Protein AF-A6TQF9-F1 (afdb_monomer)

Sequence (85 aa):
MFRELRRKDREIKNNEVIQIIENSDYGILSTVSQNGYPYGVPVSFVFINNSIYFHCATEGHKLDNILNNNKVSFCVVGETCILPT

Organism: Alkaliphilus metalliredigens (strain QYMF) (NCBI:txid293826)

Solvent-accessible surface area (backbone atoms only — not comparable to full-atom values): 5584 Å² total; per-residue (Å²): 132,84,81,79,73,91,56,64,92,72,63,76,53,72,70,58,52,49,53,38,58,77,73,36,76,48,32,34,45,31,35,40,37,94,89,68,47,78,44,74,45,80,40,52,59,48,81,56,95,96,40,82,45,64,85,76,72,99,71,51,71,71,55,57,12,39,74,76,36,78,66,67,47,77,48,72,75,61,94,82,83,87,75,86,132

Foldseek 3Di:
DDDDDPPPVPDDDPVVVVVLQVPFQWKWKWFAFPVRDIDIDIFGWDADPNDIDTDDDPDDRRVVRCVVPVDIDIGTDGDDDDDDD

pLDDT: mean 94.5, std 4.77, range [66.25, 98.56]

InterPro domains:
  IPR011576 Pyridoxamine 5'-phosphate oxidase, N-terminal [PF01243] (16-77)
  IPR012349 FMN-binding split barrel [G3DSA:2.30.110.10] (2-85)

Mean predicted aligned error: 3.62 Å

Radius of gyration: 15.11 Å; Cα contacts (8 Å, |Δi|>4): 98; chains: 1; bounding box: 33×33×44 Å

Structure (mmCIF, N/CA/C/O backbone):
data_AF-A6TQF9-F1
#
_entry.id   AF-A6TQF9-F1
#
loop_
_atom_site.group_PDB
_atom_site.id
_atom_site.type_symbol
_atom_site.label_atom_id
_atom_site.label_alt_id
_atom_site.label_comp_id
_atom_site.label_asym_id
_atom_site.label_entity_id
_atom_site.label_seq_id
_atom_site.pdbx_PDB_ins_code
_atom_site.Cartn_x
_atom_site.Cartn_y
_atom_site.Cartn_z
_atom_site.occupancy
_atom_site.B_iso_or_equiv
_atom_site.auth_seq_id
_atom_site.auth_comp_id
_atom_site.auth_asym_id
_atom_site.auth_atom_id
_atom_site.pdbx_PDB_model_num
ATOM 1 N N . MET A 1 1 ? 0.506 -18.760 4.862 1.00 66.25 1 MET A N 1
ATOM 2 C CA . MET A 1 1 ? -0.484 -18.321 5.867 1.00 66.25 1 MET A CA 1
ATOM 3 C C . MET A 1 1 ? 0.031 -17.039 6.498 1.00 66.25 1 MET A C 1
ATOM 5 O O . MET A 1 1 ? 1.234 -16.958 6.728 1.00 66.25 1 MET A O 1
ATOM 9 N N . PHE A 1 2 ? -0.816 -16.030 6.695 1.00 86.75 2 PHE A N 1
ATOM 10 C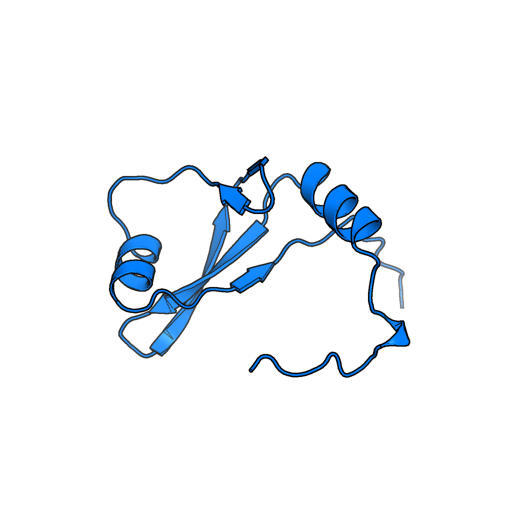 CA . PHE A 1 2 ? -0.397 -14.796 7.364 1.00 86.75 2 PHE A CA 1
ATOM 11 C C . PHE A 1 2 ? -0.166 -15.052 8.857 1.00 86.75 2 PHE A C 1
ATOM 13 O O . PHE A 1 2 ? -0.802 -15.926 9.445 1.00 86.75 2 PHE A O 1
ATOM 20 N N . ARG A 1 3 ? 0.779 -14.322 9.457 1.00 91.19 3 ARG A N 1
ATOM 21 C CA . ARG A 1 3 ? 1.069 -14.416 10.892 1.00 91.19 3 ARG A CA 1
ATOM 22 C C . ARG A 1 3 ? -0.096 -13.822 11.686 1.00 91.19 3 ARG A C 1
ATOM 24 O O . ARG A 1 3 ? -0.575 -12.750 11.329 1.00 91.19 3 ARG A O 1
ATOM 31 N N . GLU A 1 4 ? -0.499 -14.475 12.775 1.00 93.00 4 GLU A N 1
ATOM 32 C CA . GLU A 1 4 ? -1.503 -13.907 13.681 1.00 93.00 4 GLU A CA 1
ATOM 33 C C . GLU A 1 4 ? -1.022 -12.601 14.332 1.00 93.00 4 GLU A C 1
ATOM 35 O O . GLU A 1 4 ? 0.171 -12.414 14.610 1.00 93.00 4 GLU A O 1
ATOM 40 N N . LEU A 1 5 ? -1.970 -11.705 14.621 1.00 92.38 5 LEU A N 1
ATOM 41 C CA . LEU A 1 5 ? -1.693 -10.456 15.315 1.00 92.38 5 LEU A CA 1
ATOM 42 C C . 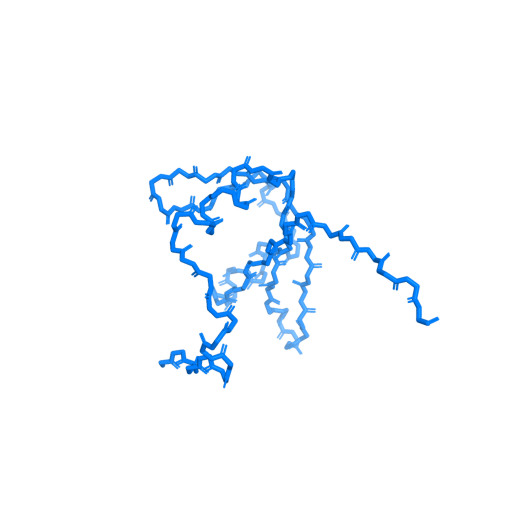LEU A 1 5 ? -1.187 -10.744 16.735 1.00 92.38 5 LEU A C 1
ATOM 44 O O . LEU A 1 5 ? -1.859 -11.382 17.542 1.00 92.38 5 LEU A O 1
ATOM 48 N N . ARG A 1 6 ? 0.005 -10.228 17.062 1.00 95.38 6 ARG A N 1
ATOM 49 C CA . ARG A 1 6 ? 0.625 -10.423 18.385 1.00 95.38 6 ARG A CA 1
ATOM 50 C C . ARG A 1 6 ? -0.211 -9.823 19.523 1.00 95.38 6 ARG A C 1
ATOM 52 O O . ARG A 1 6 ? -0.207 -10.357 20.625 1.00 95.38 6 ARG A O 1
ATOM 59 N N . ARG A 1 7 ? -0.872 -8.691 19.271 1.00 95.00 7 ARG A N 1
ATOM 60 C CA . ARG A 1 7 ? -1.706 -7.959 20.232 1.00 95.00 7 ARG A CA 1
ATOM 61 C C . ARG A 1 7 ? -3.160 -7.977 19.787 1.00 95.00 7 ARG A C 1
ATOM 63 O O . ARG A 1 7 ? -3.612 -7.032 19.152 1.00 95.00 7 ARG A O 1
ATOM 70 N N . LYS A 1 8 ? -3.867 -9.063 20.110 1.00 94.38 8 LYS A N 1
ATOM 71 C CA . LYS A 1 8 ? -5.297 -9.225 19.791 1.00 94.38 8 LYS A CA 1
ATOM 72 C C . LYS A 1 8 ? -6.167 -8.149 20.455 1.00 94.38 8 LYS A C 1
ATOM 74 O O . LYS A 1 8 ? -7.188 -7.769 19.913 1.00 94.38 8 LYS A O 1
ATOM 79 N N . ASP A 1 9 ? -5.708 -7.580 21.571 1.00 94.12 9 ASP A N 1
ATOM 80 C CA . ASP A 1 9 ? -6.331 -6.430 22.241 1.00 94.12 9 ASP A CA 1
ATOM 81 C C . ASP A 1 9 ? -6.296 -5.127 21.417 1.00 94.12 9 ASP A C 1
ATOM 83 O O . ASP A 1 9 ? -7.022 -4.190 21.730 1.00 94.12 9 ASP A O 1
ATOM 87 N N . ARG A 1 10 ? -5.442 -5.051 20.383 1.00 92.06 10 ARG A N 1
ATOM 88 C CA . ARG A 1 10 ? -5.364 -3.931 19.427 1.00 92.06 10 ARG A CA 1
ATOM 89 C C . ARG A 1 10 ? -6.012 -4.238 18.079 1.00 92.06 10 ARG A C 1
ATOM 91 O O . ARG A 1 10 ? -5.862 -3.449 17.150 1.00 92.06 10 ARG A O 1
ATOM 98 N N . GLU A 1 11 ? -6.653 -5.391 17.936 1.00 93.88 11 GLU A N 1
ATOM 99 C CA . GLU A 1 11 ? -7.396 -5.698 16.722 1.00 93.88 11 GLU A CA 1
ATOM 100 C C . GLU A 1 11 ? -8.602 -4.761 16.620 1.00 93.88 11 GLU A C 1
ATOM 102 O O . GLU A 1 11 ? -9.397 -4.655 17.553 1.00 93.88 11 GLU A O 1
ATOM 107 N N . ILE A 1 12 ? -8.710 -4.059 15.495 1.00 92.12 12 ILE A N 1
ATOM 108 C CA . ILE A 1 12 ? -9.851 -3.195 15.190 1.00 92.12 12 ILE A CA 1
ATOM 109 C C . ILE A 1 12 ? -10.905 -3.986 14.423 1.00 92.12 12 ILE A C 1
ATOM 111 O O . ILE A 1 12 ? -10.583 -4.899 13.659 1.00 92.12 12 ILE A O 1
ATOM 115 N N . LYS A 1 13 ? -12.177 -3.651 14.631 1.00 92.94 13 LYS A N 1
ATOM 116 C CA . LYS A 1 13 ? -13.288 -4.364 13.993 1.00 92.94 13 LYS A CA 1
ATOM 117 C C . LYS A 1 13 ? -13.401 -3.980 12.517 1.00 92.94 13 LYS A C 1
ATOM 119 O O . LYS A 1 13 ? -13.063 -2.868 12.125 1.00 92.94 13 LYS A O 1
ATOM 124 N N . ASN A 1 14 ? -13.958 -4.871 11.694 1.00 89.69 14 ASN A N 1
ATOM 125 C CA . ASN A 1 14 ? -14.093 -4.645 10.245 1.00 89.69 14 ASN A CA 1
ATOM 126 C C . ASN A 1 14 ? -14.812 -3.333 9.883 1.00 89.69 14 ASN A C 1
ATOM 128 O O . ASN A 1 14 ? -14.445 -2.686 8.910 1.00 89.69 14 ASN A O 1
ATOM 132 N N . ASN A 1 15 ? -15.818 -2.919 10.656 1.00 92.56 15 ASN A N 1
ATOM 133 C CA . ASN A 1 15 ? -16.507 -1.645 10.440 1.00 92.56 15 ASN A CA 1
ATOM 134 C C . ASN A 1 15 ? -15.599 -0.432 10.709 1.00 92.56 15 ASN A C 1
ATOM 136 O O . ASN A 1 15 ? -15.645 0.531 9.955 1.00 92.56 15 ASN A O 1
ATOM 140 N N . GLU A 1 16 ? -14.752 -0.490 11.739 1.00 93.38 16 GLU A N 1
ATOM 141 C CA . GLU A 1 16 ? -13.772 0.560 12.051 1.00 93.38 16 GLU A CA 1
ATOM 142 C C . GLU A 1 16 ? -12.670 0.618 10.981 1.00 93.38 16 GLU A C 1
ATOM 144 O O . GLU 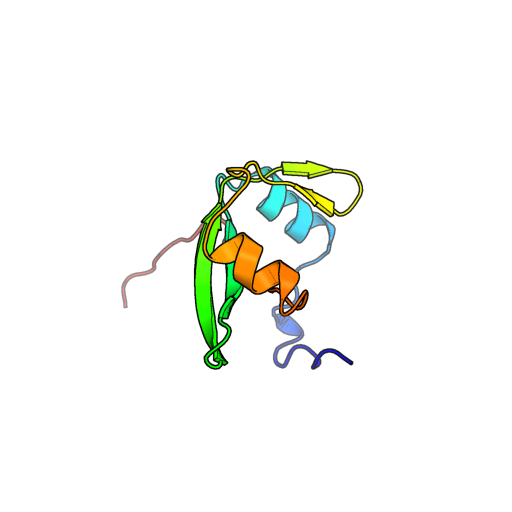A 1 16 ? -12.252 1.699 10.580 1.00 93.38 16 GLU A O 1
ATOM 149 N N . VAL A 1 17 ? -12.246 -0.539 10.453 1.00 93.38 17 VAL A N 1
ATOM 150 C CA . VAL A 1 17 ? -11.313 -0.616 9.314 1.00 93.38 17 VAL A CA 1
ATOM 151 C C . VAL A 1 17 ? -11.885 0.102 8.091 1.00 93.38 17 VAL A C 1
ATOM 153 O O . VAL A 1 17 ? -11.183 0.899 7.472 1.00 93.38 17 VAL A O 1
ATOM 156 N N . ILE A 1 18 ? -13.153 -0.161 7.754 1.00 93.06 18 ILE A N 1
ATOM 157 C CA . ILE A 1 18 ? -13.830 0.488 6.623 1.00 93.06 18 ILE A CA 1
ATOM 158 C C . ILE A 1 18 ? -13.905 2.001 6.844 1.00 93.06 18 ILE A C 1
ATOM 160 O O . ILE A 1 18 ? -13.557 2.750 5.942 1.00 93.06 18 ILE A O 1
ATOM 164 N N . GLN A 1 19 ? -14.254 2.454 8.052 1.00 93.56 19 GLN A N 1
ATOM 165 C CA . GLN A 1 19 ? -14.276 3.884 8.377 1.00 93.56 19 GLN A CA 1
ATOM 166 C C . GLN A 1 19 ? -12.905 4.547 8.220 1.00 93.56 19 GLN A C 1
ATOM 168 O O . GLN A 1 19 ? -12.818 5.650 7.691 1.00 93.56 19 GLN A O 1
ATOM 173 N N . ILE A 1 20 ? -11.824 3.896 8.660 1.00 95.25 20 ILE A N 1
ATOM 174 C CA . ILE A 1 20 ? -10.466 4.423 8.465 1.00 95.25 20 ILE A CA 1
ATOM 175 C C . ILE A 1 20 ? -10.162 4.539 6.972 1.00 95.25 20 ILE A C 1
ATOM 177 O O . ILE A 1 20 ? -9.662 5.567 6.529 1.00 95.25 20 ILE A O 1
ATOM 181 N N . ILE A 1 21 ? -10.486 3.504 6.198 1.00 94.75 21 ILE A N 1
ATOM 182 C CA . ILE A 1 21 ? -10.269 3.471 4.752 1.00 94.75 21 ILE A CA 1
ATOM 183 C C . ILE A 1 21 ? -11.043 4.589 4.038 1.00 94.75 21 ILE A C 1
ATOM 185 O O . ILE A 1 21 ? -10.454 5.295 3.226 1.00 94.75 21 ILE A O 1
ATOM 189 N N . GLU A 1 22 ? -12.329 4.763 4.343 1.00 91.62 22 GLU A N 1
ATOM 190 C CA . GLU A 1 22 ? -13.201 5.758 3.702 1.00 91.62 22 GLU A CA 1
ATOM 191 C C . GLU A 1 22 ? -12.807 7.204 4.031 1.00 91.62 22 GLU A C 1
ATOM 193 O O . GLU A 1 22 ? -13.027 8.092 3.212 1.00 91.62 22 GLU A O 1
ATOM 198 N N . ASN A 1 23 ? -12.203 7.440 5.200 1.00 93.25 23 ASN A N 1
ATOM 199 C CA . ASN A 1 23 ? -11.765 8.768 5.640 1.00 93.25 23 ASN A CA 1
ATOM 200 C C . ASN A 1 23 ? -10.282 9.063 5.342 1.00 93.25 23 ASN A C 1
ATOM 202 O O . ASN A 1 23 ? -9.764 10.077 5.805 1.00 93.25 23 ASN A O 1
ATOM 206 N N . SER A 1 24 ? -9.577 8.185 4.622 1.00 94.81 24 SER A N 1
ATOM 207 C CA . SER A 1 24 ? -8.149 8.357 4.328 1.00 94.81 24 SER A CA 1
ATOM 208 C C . SER A 1 24 ? -7.906 8.856 2.908 1.00 94.81 24 SER A C 1
ATOM 210 O O . SER A 1 24 ? -8.348 8.241 1.942 1.00 94.81 24 SER A O 1
ATOM 212 N N . ASP A 1 25 ? -7.101 9.910 2.772 1.00 92.12 25 ASP A N 1
ATOM 213 C CA . ASP A 1 25 ? -6.776 10.506 1.466 1.00 92.12 25 ASP A CA 1
ATOM 214 C C . ASP A 1 25 ? -5.772 9.677 0.643 1.00 92.12 25 ASP A C 1
ATOM 216 O O . ASP A 1 25 ? -5.717 9.754 -0.591 1.00 92.12 25 ASP A O 1
ATOM 220 N N . TYR A 1 26 ? -4.928 8.900 1.323 1.00 97.00 26 TYR A N 1
ATOM 221 C CA . TYR A 1 26 ? -3.905 8.064 0.707 1.00 97.00 26 TYR A CA 1
ATOM 222 C C . TYR A 1 26 ? -3.567 6.853 1.578 1.00 97.00 26 TYR A C 1
ATOM 224 O O . TYR A 1 26 ? -3.811 6.824 2.783 1.00 97.00 26 TYR A O 1
ATOM 232 N N . GLY A 1 27 ? -2.953 5.851 0.958 1.00 97.88 27 GLY A N 1
ATOM 233 C CA . GLY A 1 27 ? -2.310 4.745 1.656 1.00 97.88 27 GLY A CA 1
ATOM 234 C C . GLY A 1 27 ? -0.933 4.462 1.072 1.00 97.88 27 GLY A C 1
ATOM 235 O O . GLY A 1 27 ? -0.582 4.940 -0.006 1.00 97.88 27 GLY A O 1
ATOM 236 N N . ILE A 1 28 ? -0.123 3.701 1.797 1.00 98.44 28 ILE A N 1
ATOM 237 C CA . ILE A 1 28 ? 1.228 3.335 1.387 1.00 98.44 28 ILE A CA 1
ATOM 238 C C . ILE A 1 28 ? 1.172 1.949 0.755 1.00 98.44 28 ILE A C 1
ATOM 240 O O . ILE A 1 28 ? 0.995 0.947 1.451 1.00 98.44 28 ILE A O 1
ATOM 244 N N . LEU A 1 29 ? 1.381 1.891 -0.560 1.00 98.50 29 LEU A N 1
ATOM 245 C CA . LEU A 1 29 ? 1.578 0.647 -1.289 1.00 98.50 29 LEU A CA 1
ATOM 246 C C . LEU A 1 29 ? 3.046 0.232 -1.186 1.00 98.50 29 LEU A C 1
ATOM 248 O O . LEU A 1 29 ? 3.931 0.921 -1.687 1.00 98.50 29 LEU A O 1
ATOM 252 N N . SER A 1 30 ? 3.298 -0.909 -0.556 1.00 98.56 30 SER A N 1
ATOM 253 C CA . SER A 1 30 ? 4.617 -1.531 -0.463 1.00 98.56 30 SER A CA 1
ATOM 254 C C . SER A 1 30 ? 4.720 -2.715 -1.420 1.00 98.56 30 SER A C 1
ATOM 256 O O . SER A 1 30 ? 3.896 -3.629 -1.383 1.00 98.56 30 SER A O 1
ATOM 258 N N . THR A 1 31 ? 5.757 -2.701 -2.250 1.00 98.50 31 THR A N 1
ATOM 259 C CA . THR A 1 31 ? 6.081 -3.714 -3.266 1.00 98.50 31 THR A CA 1
ATOM 260 C C . THR A 1 31 ? 7.501 -4.247 -3.043 1.00 98.50 31 THR A C 1
ATOM 262 O O . THR A 1 31 ? 8.251 -3.692 -2.234 1.00 98.50 31 THR A O 1
ATOM 265 N N . VAL A 1 32 ? 7.884 -5.318 -3.743 1.00 98.44 32 VAL A N 1
ATOM 266 C CA . VAL A 1 32 ? 9.238 -5.893 -3.671 1.00 98.44 32 VAL A CA 1
ATOM 267 C C . VAL A 1 32 ? 9.979 -5.615 -4.975 1.00 98.44 32 VAL A C 1
ATOM 269 O O . VAL A 1 32 ? 9.586 -6.124 -6.024 1.00 98.44 32 VAL A O 1
ATOM 272 N N . SER A 1 33 ? 11.051 -4.825 -4.909 1.00 97.44 33 SER A N 1
ATOM 273 C CA . SER A 1 33 ? 11.925 -4.568 -6.054 1.00 97.44 33 SER A CA 1
ATOM 274 C C . SER A 1 33 ? 12.640 -5.835 -6.515 1.00 97.44 33 SER A C 1
ATOM 276 O O . SER A 1 33 ? 12.841 -6.773 -5.744 1.00 97.44 33 SER A O 1
ATOM 278 N N . GLN A 1 34 ? 13.070 -5.866 -7.779 1.00 95.56 34 GLN A N 1
ATOM 279 C CA . GLN A 1 34 ? 13.767 -7.025 -8.360 1.00 95.56 34 GLN A CA 1
ATOM 280 C C . GLN A 1 34 ? 15.039 -7.417 -7.590 1.00 95.56 34 GLN A C 1
ATOM 282 O O . GLN A 1 34 ? 15.375 -8.592 -7.494 1.00 95.56 34 GLN A O 1
ATOM 287 N N . ASN A 1 35 ? 15.719 -6.439 -6.990 1.00 96.56 35 ASN A N 1
ATOM 288 C CA . ASN A 1 35 ? 16.891 -6.641 -6.136 1.00 96.56 35 ASN A CA 1
ATOM 289 C C . ASN A 1 35 ? 16.542 -7.027 -4.680 1.00 96.56 35 ASN A C 1
ATOM 291 O O . ASN A 1 35 ? 17.426 -7.065 -3.829 1.00 96.56 35 ASN A O 1
ATOM 295 N N . GLY A 1 36 ? 15.266 -7.277 -4.375 1.00 96.25 36 GLY A N 1
ATOM 296 C CA . GLY A 1 36 ? 14.775 -7.673 -3.055 1.00 96.25 36 GLY A CA 1
ATOM 297 C C . GLY A 1 36 ? 14.519 -6.522 -2.079 1.00 96.25 36 GLY A C 1
ATOM 298 O O . GLY A 1 36 ? 14.021 -6.775 -0.981 1.00 96.25 36 GLY A O 1
ATOM 299 N N . TYR A 1 37 ? 14.815 -5.270 -2.444 1.00 97.69 37 TYR A N 1
ATOM 300 C CA . TYR A 1 37 ? 14.534 -4.127 -1.573 1.00 97.69 37 TYR A CA 1
ATOM 301 C C . TYR A 1 37 ? 13.031 -3.809 -1.529 1.00 97.69 37 TYR A C 1
ATOM 303 O O . TYR A 1 37 ? 12.347 -3.900 -2.551 1.00 97.69 37 TYR A O 1
ATOM 311 N N . PRO A 1 38 ? 12.485 -3.418 -0.365 1.00 97.75 38 PRO A N 1
ATOM 312 C CA . PRO A 1 38 ? 11.109 -2.956 -0.282 1.00 97.75 38 PRO A CA 1
ATOM 313 C C . PRO A 1 38 ? 10.973 -1.574 -0.926 1.00 97.75 38 PRO A C 1
ATOM 315 O O . PRO A 1 38 ? 11.794 -0.685 -0.697 1.00 97.75 38 PRO A O 1
ATOM 318 N N . TYR A 1 39 ? 9.899 -1.374 -1.683 1.00 97.81 39 TYR A N 1
ATOM 319 C CA . TYR A 1 39 ? 9.562 -0.088 -2.285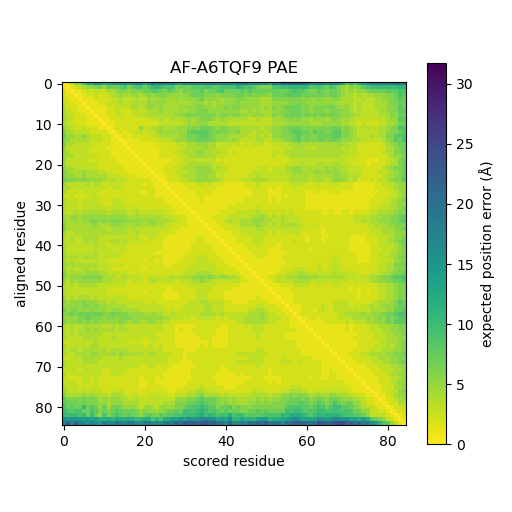 1.00 97.81 39 TYR A CA 1
ATOM 320 C C . TYR A 1 39 ? 8.159 0.339 -1.857 1.00 97.81 39 TYR A C 1
ATOM 322 O O . TYR A 1 39 ? 7.166 -0.246 -2.295 1.00 97.81 39 TYR A O 1
ATOM 330 N N . GLY A 1 40 ? 8.100 1.336 -0.971 1.00 98.12 40 GLY A N 1
ATOM 331 C CA . GLY A 1 40 ? 6.871 1.941 -0.464 1.00 98.12 40 GLY A CA 1
ATOM 332 C C . GLY A 1 40 ? 6.577 3.266 -1.158 1.00 98.12 40 GLY A C 1
ATOM 333 O O . GLY A 1 40 ? 7.444 4.137 -1.212 1.00 98.12 40 GLY A O 1
ATOM 334 N N . VAL A 1 41 ? 5.360 3.432 -1.669 1.00 97.94 41 VAL A N 1
ATOM 335 C CA . VAL A 1 41 ? 4.918 4.659 -2.341 1.00 97.94 41 VAL A CA 1
ATOM 336 C C . VAL A 1 41 ? 3.516 5.053 -1.862 1.00 97.94 41 VAL A C 1
ATOM 338 O O . VAL A 1 41 ? 2.628 4.195 -1.837 1.00 97.94 41 VAL A O 1
ATOM 341 N N . PRO A 1 42 ? 3.291 6.318 -1.459 1.00 97.81 42 PRO A N 1
ATOM 342 C CA . PRO A 1 42 ? 1.951 6.798 -1.158 1.00 97.81 42 PRO A CA 1
ATOM 343 C C . PRO A 1 42 ? 1.128 6.879 -2.447 1.00 97.81 42 PRO A C 1
ATOM 345 O O . PRO A 1 42 ? 1.601 7.379 -3.469 1.00 97.81 42 PRO A O 1
ATOM 348 N N . VAL A 1 43 ? -0.104 6.382 -2.403 1.00 97.75 43 VAL A N 1
ATOM 349 C CA . VAL A 1 43 ? -1.060 6.455 -3.509 1.00 97.75 43 VAL A CA 1
ATOM 350 C C . VAL A 1 43 ? -2.427 6.873 -2.983 1.00 97.75 43 VAL A C 1
ATOM 352 O O . VAL A 1 43 ? -2.903 6.346 -1.976 1.00 97.75 43 VAL A O 1
ATOM 355 N N . SER A 1 44 ? -3.067 7.808 -3.682 1.00 97.50 44 SER A N 1
ATOM 356 C CA . SER A 1 44 ? -4.501 8.045 -3.526 1.00 97.50 44 SER A CA 1
ATOM 357 C C . SER A 1 44 ? -5.260 6.828 -4.034 1.00 97.50 44 SER A C 1
ATOM 359 O O . SER A 1 44 ? -4.890 6.236 -5.055 1.00 97.50 44 SER A O 1
ATOM 361 N N . PHE A 1 45 ? -6.308 6.441 -3.319 1.00 97.56 45 PHE A N 1
ATOM 362 C CA . PHE A 1 45 ? -7.016 5.199 -3.579 1.00 97.56 45 PHE A CA 1
ATOM 363 C C . PHE A 1 45 ? -8.515 5.342 -3.323 1.00 97.56 45 PHE A C 1
ATOM 365 O O . PHE A 1 45 ? -8.966 6.293 -2.697 1.00 97.56 45 PHE A O 1
ATOM 372 N N . VAL A 1 46 ? -9.279 4.374 -3.819 1.00 96.06 46 VAL A N 1
ATOM 373 C CA . VAL A 1 46 ? -10.690 4.175 -3.484 1.00 96.06 46 VAL A CA 1
ATOM 374 C C . VAL A 1 46 ? -10.907 2.723 -3.080 1.00 96.06 46 VAL A C 1
ATOM 376 O O . VAL A 1 46 ? -10.220 1.820 -3.569 1.00 96.06 46 VAL A O 1
ATOM 379 N N . PHE A 1 47 ? -11.870 2.487 -2.194 1.00 95.25 47 PHE A N 1
ATOM 380 C CA . PHE A 1 47 ? -12.247 1.152 -1.745 1.00 95.25 47 PHE A CA 1
ATOM 381 C C . PHE A 1 47 ? -13.642 0.799 -2.256 1.00 95.25 47 PHE A C 1
ATOM 383 O O . PHE A 1 47 ? -14.617 1.473 -1.941 1.00 95.25 47 PHE A O 1
ATOM 390 N N . ILE A 1 48 ? -13.734 -0.241 -3.084 1.00 95.00 48 ILE A N 1
ATOM 391 C CA . ILE A 1 48 ? -14.982 -0.668 -3.728 1.00 95.00 48 ILE A CA 1
ATOM 392 C C . ILE A 1 48 ? -15.026 -2.194 -3.718 1.00 95.00 48 ILE A C 1
ATOM 394 O O . ILE A 1 48 ? -14.053 -2.841 -4.102 1.00 95.00 48 ILE A O 1
ATOM 398 N N . ASN A 1 49 ? -16.153 -2.784 -3.309 1.00 93.88 49 ASN A N 1
ATOM 399 C CA . ASN A 1 49 ? -16.376 -4.238 -3.333 1.00 93.88 49 ASN A CA 1
ATOM 400 C C . ASN A 1 49 ? -15.205 -5.038 -2.730 1.00 93.88 49 ASN A C 1
ATOM 402 O O . ASN A 1 49 ? -14.682 -5.970 -3.341 1.00 93.88 49 ASN A O 1
ATOM 406 N N . ASN A 1 50 ? -14.772 -4.642 -1.531 1.00 91.12 50 ASN A N 1
ATOM 407 C CA . ASN A 1 50 ? -13.695 -5.298 -0.790 1.00 91.12 50 ASN A CA 1
ATOM 408 C C . ASN A 1 50 ? -12.320 -5.281 -1.495 1.00 91.12 50 ASN A C 1
ATOM 410 O O . ASN A 1 50 ? -11.482 -6.148 -1.245 1.00 91.12 50 ASN A O 1
ATOM 414 N N . SER A 1 51 ? -12.096 -4.305 -2.381 1.00 95.38 51 SER A N 1
ATOM 415 C CA . SER A 1 51 ? -10.866 -4.134 -3.158 1.00 95.38 51 SER A CA 1
ATOM 416 C C . SER A 1 51 ? -10.400 -2.680 -3.151 1.00 95.38 51 SER A C 1
ATOM 418 O O . SER A 1 51 ? -11.210 -1.753 -3.152 1.00 95.38 51 SER A O 1
ATOM 420 N N . ILE A 1 52 ? -9.081 -2.494 -3.161 1.00 96.25 52 ILE A N 1
ATOM 421 C CA . ILE A 1 52 ? -8.426 -1.186 -3.235 1.00 96.25 52 ILE A CA 1
ATOM 422 C C . ILE A 1 52 ? -8.044 -0.916 -4.687 1.00 96.25 52 ILE A C 1
ATOM 424 O O . ILE A 1 52 ? -7.344 -1.717 -5.305 1.00 96.25 52 ILE A O 1
ATOM 428 N N . TYR A 1 53 ? -8.475 0.228 -5.208 1.00 96.75 53 TYR A N 1
ATOM 429 C CA . TYR A 1 53 ? -8.130 0.710 -6.540 1.00 96.75 53 TYR A CA 1
ATOM 430 C C . TYR A 1 53 ? -7.358 2.013 -6.417 1.00 96.75 53 TYR A C 1
ATOM 432 O O . TYR A 1 53 ? -7.672 2.850 -5.579 1.00 96.75 53 TYR A O 1
ATOM 440 N N . PHE A 1 54 ? -6.372 2.209 -7.278 1.00 96.81 54 PHE A N 1
ATOM 441 C CA . PHE A 1 54 ? -5.618 3.452 -7.356 1.00 96.81 54 PHE A CA 1
ATOM 442 C C . PHE A 1 54 ? -5.282 3.750 -8.812 1.00 96.81 54 PHE A C 1
ATOM 444 O O . PHE A 1 54 ? -5.129 2.846 -9.636 1.00 96.81 54 PHE A O 1
ATOM 451 N N . HIS A 1 55 ? -5.165 5.032 -9.133 1.00 95.88 55 HIS A N 1
ATOM 452 C CA . HIS A 1 55 ? -4.724 5.464 -10.451 1.00 95.88 55 HIS A CA 1
ATOM 453 C C . HIS A 1 55 ? -3.193 5.397 -10.553 1.00 95.88 55 HIS A C 1
ATOM 455 O O . HIS A 1 55 ? -2.474 5.708 -9.600 1.00 95.88 55 HIS A O 1
ATOM 461 N N . CYS A 1 56 ? -2.671 5.007 -11.715 1.00 96.25 56 CYS A N 1
ATOM 462 C CA . CYS A 1 56 ? -1.244 5.075 -12.008 1.00 96.25 56 CYS A CA 1
ATOM 463 C C . CYS A 1 56 ? -0.977 5.213 -13.513 1.00 96.25 56 CYS A C 1
ATOM 465 O O . CYS A 1 56 ? -1.850 4.943 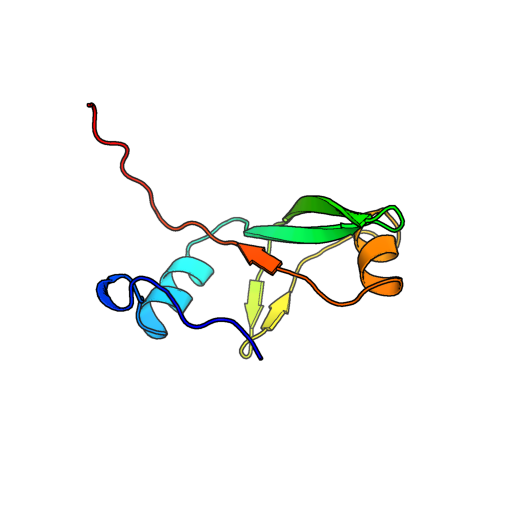-14.335 1.00 96.25 56 CYS A O 1
ATOM 467 N N . ALA A 1 57 ? 0.241 5.644 -13.851 1.00 96.25 57 ALA A N 1
ATOM 468 C CA . ALA A 1 57 ? 0.756 5.597 -15.216 1.00 96.25 57 ALA A CA 1
ATOM 469 C C . ALA A 1 57 ? 0.850 4.147 -15.720 1.00 96.25 57 ALA A C 1
ATOM 471 O O . ALA A 1 57 ? 0.841 3.215 -14.921 1.00 96.25 57 ALA A O 1
ATOM 472 N N . THR A 1 58 ? 0.982 3.959 -17.032 1.00 96.38 58 THR A N 1
ATOM 473 C CA . THR A 1 58 ? 1.082 2.630 -17.664 1.00 96.38 58 THR A CA 1
ATOM 474 C C . THR A 1 58 ? 2.435 1.945 -17.462 1.00 96.38 58 THR A C 1
ATOM 476 O O . THR A 1 58 ? 2.569 0.766 -17.768 1.00 96.38 58 THR A O 1
ATOM 479 N N . GLU A 1 59 ? 3.429 2.668 -16.947 1.00 96.75 59 GLU A N 1
ATOM 480 C CA . GLU A 1 59 ? 4.782 2.183 -16.673 1.00 96.75 59 GLU A CA 1
ATOM 481 C C . GLU A 1 59 ? 5.328 2.756 -15.354 1.00 96.75 59 GLU A C 1
ATOM 483 O O . GLU A 1 59 ? 4.808 3.738 -14.810 1.00 96.75 59 GLU A O 1
ATOM 488 N N . GLY A 1 60 ? 6.382 2.127 -14.826 1.00 96.44 60 GLY A N 1
ATOM 489 C CA . GLY A 1 60 ? 7.157 2.624 -13.691 1.00 96.44 60 GLY A CA 1
ATOM 490 C C . GLY A 1 60 ? 7.413 1.586 -12.598 1.00 96.44 60 GLY A C 1
ATOM 491 O O . GLY A 1 60 ? 6.765 0.545 -12.522 1.00 96.44 60 GLY A O 1
ATOM 492 N N . HIS A 1 61 ? 8.310 1.935 -11.673 1.00 97.00 61 HIS A N 1
ATOM 493 C CA . HIS A 1 61 ? 8.926 0.999 -10.723 1.00 97.00 61 HIS A CA 1
ATOM 494 C C . HIS A 1 61 ? 7.931 0.137 -9.921 1.00 97.00 61 HIS A C 1
ATOM 496 O O . HIS A 1 61 ? 8.142 -1.060 -9.767 1.00 97.00 61 HIS A O 1
ATOM 502 N N . LYS A 1 62 ? 6.808 0.698 -9.440 1.00 96.44 62 LYS A N 1
ATOM 503 C CA . LYS A 1 62 ? 5.786 -0.097 -8.724 1.00 96.44 62 LYS A CA 1
ATOM 504 C C . LYS A 1 62 ? 5.117 -1.151 -9.613 1.00 96.44 62 LYS A C 1
ATOM 506 O O . LYS A 1 62 ? 4.800 -2.225 -9.114 1.00 96.44 62 LYS A O 1
ATOM 511 N N . LEU A 1 63 ? 4.896 -0.856 -10.896 1.00 97.50 63 LEU A N 1
ATOM 512 C CA . LEU A 1 63 ? 4.295 -1.797 -11.840 1.00 97.50 63 LEU A CA 1
ATOM 513 C C . LEU A 1 63 ? 5.292 -2.889 -12.211 1.00 97.50 63 LEU A C 1
ATOM 515 O O . LEU A 1 63 ? 4.928 -4.059 -12.164 1.00 97.50 63 LEU A O 1
ATOM 519 N N . ASP A 1 64 ? 6.553 -2.527 -12.457 1.00 97.81 64 ASP A N 1
ATOM 520 C CA . ASP A 1 64 ? 7.627 -3.497 -12.698 1.00 97.81 64 ASP A CA 1
ATOM 521 C C . ASP A 1 64 ? 7.780 -4.459 -11.510 1.00 97.81 64 ASP A C 1
ATOM 523 O O . ASP A 1 64 ? 7.905 -5.674 -11.685 1.00 97.81 64 ASP A O 1
ATOM 527 N N . ASN A 1 65 ? 7.693 -3.927 -10.286 1.00 98.12 65 ASN A N 1
ATOM 528 C CA . ASN A 1 65 ? 7.721 -4.723 -9.064 1.00 98.12 65 ASN A CA 1
ATOM 529 C C . ASN A 1 65 ? 6.520 -5.671 -8.969 1.00 98.12 65 ASN A C 1
ATOM 531 O O . ASN A 1 65 ? 6.715 -6.845 -8.669 1.00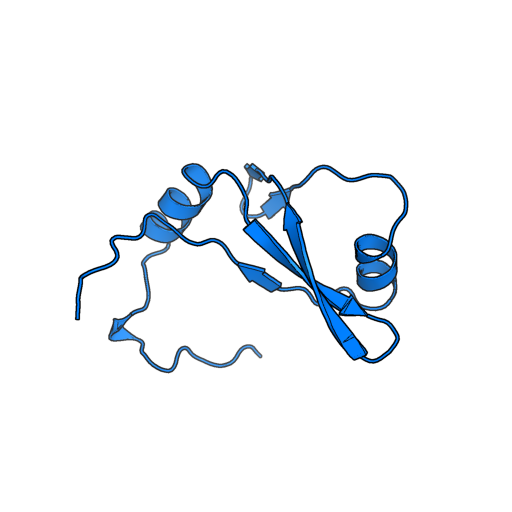 98.12 65 ASN A O 1
ATOM 535 N N . ILE A 1 66 ? 5.298 -5.194 -9.238 1.00 97.44 66 ILE A N 1
ATOM 536 C CA . ILE A 1 66 ? 4.069 -6.008 -9.178 1.00 97.44 66 ILE A CA 1
ATOM 537 C C . ILE A 1 66 ? 4.063 -7.100 -10.256 1.00 97.44 66 ILE A C 1
ATOM 539 O O . ILE A 1 66 ? 3.641 -8.222 -9.977 1.00 97.44 66 ILE A O 1
ATOM 543 N N . LEU A 1 67 ? 4.551 -6.795 -11.464 1.00 97.12 67 LEU A N 1
ATOM 544 C CA . LEU A 1 67 ? 4.690 -7.762 -12.557 1.00 97.12 67 LEU A CA 1
ATOM 545 C C . LEU A 1 67 ? 5.681 -8.877 -12.202 1.00 97.12 67 LEU A C 1
ATOM 547 O O . LEU A 1 67 ? 5.419 -10.043 -12.485 1.00 97.12 67 LEU A O 1
ATOM 551 N N . ASN A 1 68 ? 6.796 -8.532 -11.554 1.00 97.25 68 ASN A N 1
ATOM 552 C CA . ASN A 1 68 ? 7.791 -9.503 -11.102 1.00 97.25 68 ASN A CA 1
ATOM 553 C C . ASN A 1 68 ? 7.342 -10.280 -9.847 1.00 97.25 68 ASN A C 1
ATOM 555 O O . ASN A 1 68 ? 7.642 -11.463 -9.693 1.00 97.25 68 ASN A O 1
ATOM 559 N N . ASN A 1 69 ? 6.637 -9.623 -8.925 1.00 97.44 69 ASN A N 1
ATOM 560 C CA . ASN A 1 69 ? 6.153 -10.202 -7.679 1.00 97.44 69 ASN A CA 1
ATOM 561 C C . ASN A 1 69 ? 4.851 -9.523 -7.231 1.00 97.44 69 ASN A C 1
ATOM 563 O O . ASN A 1 69 ? 4.848 -8.410 -6.707 1.00 97.44 69 ASN A O 1
ATOM 567 N N . ASN A 1 70 ? 3.741 -10.247 -7.355 1.00 96.62 70 ASN A N 1
ATOM 568 C CA . ASN A 1 70 ? 2.408 -9.743 -7.027 1.00 96.62 70 ASN A CA 1
ATOM 569 C C . ASN A 1 70 ? 2.115 -9.629 -5.516 1.00 96.62 70 ASN A C 1
ATOM 571 O O . ASN A 1 70 ? 1.012 -9.232 -5.135 1.00 96.62 70 ASN A O 1
ATOM 575 N N . LYS A 1 71 ? 3.062 -9.985 -4.637 1.00 96.88 71 LYS A N 1
ATOM 576 C CA . LYS A 1 71 ? 2.905 -9.829 -3.1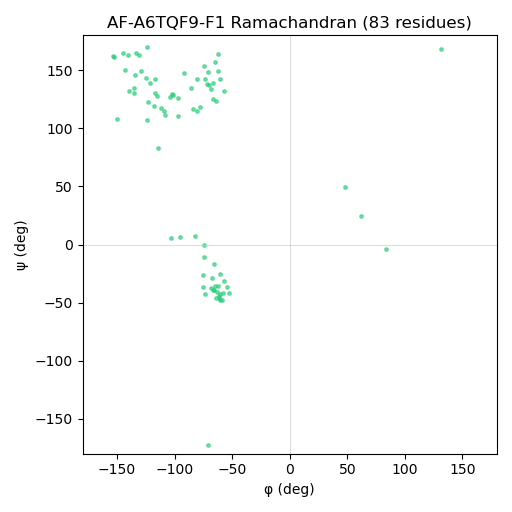86 1.00 96.88 71 LYS A CA 1
ATOM 577 C C . LYS A 1 71 ? 3.130 -8.373 -2.797 1.00 96.88 71 LYS A C 1
ATOM 579 O O . LYS A 1 71 ? 4.231 -7.844 -2.938 1.00 96.88 71 LYS A O 1
ATOM 584 N N . VAL A 1 72 ? 2.095 -7.762 -2.234 1.00 97.38 72 VAL A N 1
ATOM 585 C CA . VAL A 1 72 ? 2.098 -6.362 -1.799 1.00 97.38 72 VAL A CA 1
ATOM 586 C C . VAL A 1 72 ? 1.574 -6.225 -0.372 1.00 97.38 72 VAL A C 1
ATOM 588 O O . VAL A 1 72 ? 0.920 -7.125 0.155 1.00 97.38 72 VAL A O 1
ATOM 591 N N . SER A 1 73 ? 1.854 -5.081 0.245 1.00 97.44 73 SER A N 1
ATOM 592 C CA . SER A 1 73 ? 1.193 -4.629 1.471 1.00 97.44 73 SER A CA 1
ATOM 593 C C . SER A 1 73 ? 0.614 -3.240 1.241 1.00 97.44 73 SER A C 1
ATOM 595 O O . SER A 1 73 ? 1.228 -2.427 0.550 1.00 97.44 73 SER A O 1
ATOM 597 N N . PHE A 1 74 ? -0.553 -2.968 1.815 1.00 97.62 74 PHE A N 1
ATOM 598 C CA . PHE A 1 74 ? -1.175 -1.653 1.780 1.00 97.62 74 PHE A CA 1
ATOM 599 C C . PHE A 1 74 ? -1.423 -1.180 3.206 1.00 97.62 74 PHE A C 1
ATOM 601 O O . PHE A 1 74 ? -2.071 -1.876 3.988 1.00 97.62 74 PHE A O 1
ATOM 608 N N . CYS A 1 75 ? -0.871 -0.023 3.555 1.00 97.44 75 CYS A N 1
ATOM 609 C CA . CYS A 1 75 ? -0.982 0.542 4.892 1.00 97.44 75 CYS A CA 1
ATOM 610 C C . CYS A 1 75 ? -1.760 1.851 4.845 1.00 97.44 75 CYS A C 1
ATOM 612 O O . CYS A 1 75 ? -1.419 2.754 4.085 1.00 97.44 75 CYS A O 1
ATOM 614 N N . VAL A 1 76 ? -2.782 1.941 5.687 1.00 96.69 76 VAL A N 1
ATOM 615 C CA . VAL A 1 76 ? -3.574 3.147 5.909 1.00 96.69 76 VAL A CA 1
ATOM 616 C C . VAL A 1 76 ? -3.471 3.490 7.386 1.00 96.69 76 VAL A C 1
ATOM 618 O O . VAL A 1 76 ? -3.482 2.597 8.238 1.00 96.69 76 VAL A O 1
ATOM 621 N N . VAL A 1 77 ? -3.327 4.774 7.682 1.00 93.50 77 VAL A N 1
ATOM 622 C CA . VAL A 1 77 ? -3.227 5.295 9.043 1.00 93.50 77 VAL A CA 1
ATOM 623 C C . VAL A 1 77 ? -4.421 6.212 9.244 1.00 93.50 77 VAL A C 1
ATOM 625 O O . VAL A 1 77 ? -4.580 7.172 8.498 1.00 93.50 77 VAL A O 1
ATOM 628 N N . GLY A 1 78 ? -5.268 5.881 10.220 1.00 91.38 78 GLY A N 1
ATOM 629 C CA . GLY A 1 78 ? -6.372 6.750 10.621 1.00 91.38 78 GLY A CA 1
ATOM 630 C C . GLY A 1 78 ? -5.878 7.994 11.358 1.00 91.38 78 GLY A C 1
ATOM 631 O O . GLY A 1 78 ? -4.679 8.242 11.470 1.00 91.38 78 GLY A O 1
ATOM 632 N N . GLU A 1 79 ? -6.812 8.763 11.902 1.00 88.38 79 GLU A N 1
ATOM 633 C CA . GLU A 1 79 ? -6.501 9.998 12.616 1.00 88.38 79 GLU A CA 1
ATOM 634 C C . GLU A 1 79 ? -5.536 9.753 13.792 1.00 88.38 79 GLU A C 1
ATOM 636 O O . GLU A 1 79 ? -5.706 8.828 14.592 1.00 88.38 79 GLU A O 1
ATOM 641 N N . THR A 1 80 ? -4.492 10.579 13.894 1.00 89.31 80 THR A N 1
ATOM 642 C CA . THR A 1 80 ? -3.470 10.450 14.938 1.00 89.31 80 THR A CA 1
ATOM 643 C C . THR A 1 80 ? -3.456 11.671 15.842 1.00 89.31 80 THR A C 1
ATOM 645 O O . THR A 1 80 ? -3.324 12.795 15.362 1.00 89.31 80 THR A O 1
ATOM 648 N N . CYS A 1 81 ? -3.481 11.450 17.156 1.00 88.19 81 CYS A N 1
ATOM 649 C CA . CYS A 1 81 ? -3.195 12.474 18.156 1.00 88.19 81 CYS A CA 1
ATOM 650 C C . CYS A 1 81 ? -1.833 12.176 18.795 1.00 88.19 81 CYS A C 1
ATOM 652 O O . CYS A 1 81 ? -1.674 11.173 19.493 1.00 88.19 81 CYS A O 1
ATOM 654 N N . ILE A 1 82 ? -0.835 13.020 18.526 1.00 90.88 82 ILE A N 1
ATOM 655 C CA . ILE A 1 82 ? 0.486 12.899 19.150 1.00 90.88 82 ILE A CA 1
ATOM 656 C C . ILE A 1 82 ? 0.395 13.511 20.547 1.00 90.88 82 ILE A C 1
ATOM 658 O O . ILE A 1 82 ? 0.181 14.714 20.687 1.00 90.88 82 ILE A O 1
ATOM 662 N N . LEU A 1 83 ? 0.561 12.683 21.577 1.00 89.38 83 LEU A N 1
ATOM 663 C CA . LEU A 1 83 ? 0.634 13.154 22.956 1.00 89.38 83 LEU A CA 1
ATOM 664 C C . LEU A 1 83 ? 2.083 13.546 23.289 1.00 89.38 83 LEU A C 1
ATOM 666 O O . LEU A 1 83 ? 2.995 12.788 22.946 1.00 89.38 83 LEU A O 1
ATOM 670 N N . PRO A 1 84 ? 2.318 14.701 23.940 1.00 85.62 84 PRO A N 1
ATOM 671 C CA . PRO A 1 84 ? 3.637 15.032 24.460 1.00 85.62 84 PRO A CA 1
ATOM 672 C C . PRO A 1 84 ? 4.073 13.989 25.498 1.00 85.62 84 PRO A C 1
ATOM 674 O O . PRO A 1 84 ? 3.251 13.480 26.263 1.00 85.62 84 PRO A O 1
ATOM 677 N N . THR A 1 85 ? 5.364 13.663 25.478 1.00 75.19 85 THR A N 1
ATOM 678 C CA . THR A 1 85 ? 6.034 12.789 26.455 1.00 75.19 85 THR A CA 1
ATOM 679 C C . THR A 1 85 ? 6.244 13.475 27.789 1.00 75.19 85 THR A C 1
ATOM 681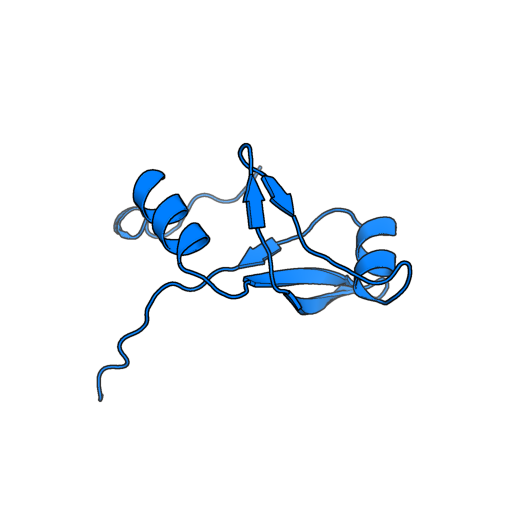 O O . THR A 1 85 ? 6.627 14.668 27.753 1.00 75.19 85 THR A O 1
#

Secondary structure (DSSP, 8-state):
-PPPPS-GGGPPPHHHHHHHHHT-S-EEEEEE-TTS-EEEEEE-EEEETTEEEE---SSSHHHHHHHH----EEE----------

Nearest PDB structures (foldseek):
  1rfe-assembly1_A  TM=9.293E-01  e=1.575E-03  Mycobacterium tuberculosis H37Rv
  2fg9-assembly1_A  TM=9.527E-01  e=2.249E-03  Bacteroides t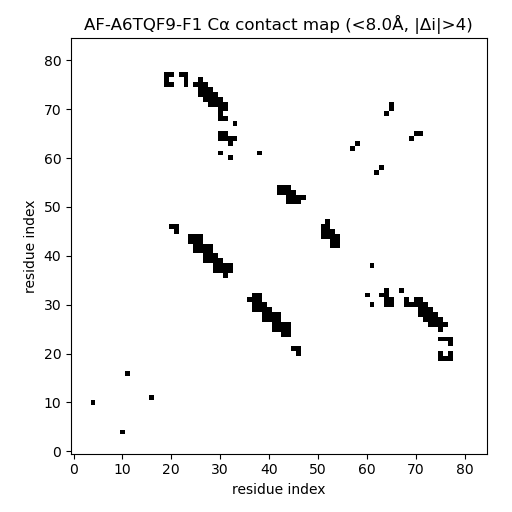hetaiotaomicron VPI-5482
  2i02-assembly1_A  TM=9.046E-01  e=5.814E-03  Nostoc punctiforme PCC 73102
  3tgv-assembly2_D  TM=7.965E-01  e=1.117E-02  Vibrio cholerae O395
  3gas-assembly1_B  TM=8.014E-01  e=3.886E-02  Helicobacter pylori NCTC 11639